Protein AF-A0A7C6AW63-F1 (afdb_monomer)

Secondary structure (DSSP, 8-state):
----GGG-----TTT-EEETTEEEEE--SPPSS-GGG--S---TT-EEEEE-HHHHHHHHHHHHHHT-TT--S-HHHHHHHHHHHHHHHHHHHTTSS-HHHHHHHHHHHHHHHHHHHHTSSS--HHHHS-HIIIIIIS-PPPTGGGSGGG-TTSSS--

Radius of gyration: 19.32 Å; Cα contacts (8 Å, |Δi|>4): 159; chains: 1; bounding box: 42×50×47 Å

pLDDT: mean 86.95, std 12.74, range [34.22, 98.38]

Sequence (158 aa):
MVLNEEKTRIVHVSHGFEFLGYKIKRGQRPLKLAGHKIKSNTRQGALYVYPRQKSIDHFKEQIRKRTRRKAPLTTKALIDEINPVIRGWGNYYKKSHVRRLFNQLDRWIVRRLWSHRHKRWRNCGWKRLPHSKVYGELGLVSLIHLIPSLNRRRLASI

Foldseek 3Di:
DDDDPVPDDDDDQQVWDDDPQKTKHFAQDDDPDDPVPDPDPDDHRDIAIDGDPVLVVVLVVLLCVLLPLPPPDDLLVSLVSSQVSLVVSLLVCLVGPCLVVLVVVQVVSQQSSQCNVVVHNDDPSCVVCNPCCVCPVSNRDRSNCSNPVSVPPPVVPD

Structure (mmCIF, N/CA/C/O backbone):
data_AF-A0A7C6AW63-F1
#
_entry.id   AF-A0A7C6AW63-F1
#
loop_
_atom_site.group_PDB
_atom_site.id
_atom_site.type_symbol
_atom_site.label_atom_id
_atom_site.label_alt_id
_atom_site.label_comp_id
_atom_site.label_asym_id
_atom_site.label_entity_id
_atom_site.label_seq_id
_atom_site.pdbx_PDB_ins_code
_atom_site.Cartn_x
_atom_site.Cartn_y
_atom_site.Cartn_z
_atom_site.occupancy
_atom_site.B_iso_or_equiv
_atom_site.auth_seq_id
_atom_site.auth_comp_id
_atom_site.auth_asym_id
_atom_site.auth_atom_id
_atom_site.pdbx_PDB_model_num
ATOM 1 N N . MET A 1 1 ? -20.099 -26.095 20.337 1.00 55.03 1 MET A N 1
ATOM 2 C CA . MET A 1 1 ? -19.053 -25.190 19.808 1.00 55.03 1 MET A CA 1
ATOM 3 C C . MET A 1 1 ? -18.565 -24.343 20.980 1.00 55.03 1 MET A C 1
ATOM 5 O O . MET A 1 1 ? -19.377 -23.617 21.532 1.00 55.03 1 MET A O 1
ATOM 9 N N . VAL A 1 2 ? -17.321 -24.522 21.440 1.00 80.06 2 VAL A N 1
ATOM 10 C CA . VAL A 1 2 ? -16.778 -23.835 22.634 1.00 80.06 2 VAL A CA 1
ATOM 11 C C . VAL A 1 2 ? -15.963 -22.618 22.196 1.00 80.06 2 VAL A C 1
ATOM 13 O O . VAL A 1 2 ? -15.249 -22.671 21.193 1.00 80.06 2 VAL A O 1
ATOM 16 N N . LEU A 1 3 ? -16.109 -21.509 22.915 1.00 76.38 3 LEU A N 1
ATOM 17 C CA . LEU A 1 3 ? -15.415 -20.258 22.637 1.00 76.38 3 LEU A CA 1
ATOM 18 C C . LEU A 1 3 ? -13.970 -20.332 23.153 1.00 76.38 3 LEU A C 1
ATOM 20 O O . LEU A 1 3 ? -13.726 -20.810 24.254 1.00 76.38 3 LEU A O 1
ATOM 24 N N . ASN A 1 4 ? -13.001 -19.863 22.367 1.00 83.44 4 ASN A N 1
ATOM 25 C CA . ASN A 1 4 ? -11.608 -19.813 22.810 1.00 83.44 4 ASN A CA 1
ATOM 26 C C . ASN A 1 4 ? -11.409 -18.593 23.728 1.00 83.44 4 ASN A C 1
ATOM 28 O O . ASN A 1 4 ? -11.505 -17.452 23.264 1.00 83.44 4 ASN A O 1
ATOM 32 N N . GLU A 1 5 ? -11.137 -18.838 25.008 1.00 80.88 5 GLU A N 1
ATOM 33 C CA . GLU A 1 5 ? -11.016 -17.799 26.039 1.00 80.88 5 GLU A CA 1
ATOM 34 C C . GLU A 1 5 ? -9.831 -16.855 25.792 1.00 80.88 5 GLU A C 1
ATOM 36 O O . GLU A 1 5 ? -9.966 -15.645 25.953 1.00 80.88 5 GLU A O 1
ATOM 41 N N . GLU A 1 6 ? -8.705 -17.354 25.273 1.00 76.38 6 GLU A N 1
ATOM 42 C CA . GLU A 1 6 ? -7.527 -16.521 24.980 1.00 76.38 6 GLU A CA 1
ATOM 43 C C . GLU A 1 6 ? -7.768 -15.510 23.846 1.00 76.38 6 GLU A C 1
ATOM 45 O O . GLU A 1 6 ? -7.167 -14.433 23.802 1.00 76.38 6 GLU A O 1
ATOM 50 N N . LYS A 1 7 ? -8.640 -15.852 22.891 1.00 71.38 7 LYS A N 1
ATOM 51 C CA . LYS A 1 7 ? -8.942 -15.018 21.715 1.00 71.38 7 LYS A CA 1
ATOM 52 C C . LYS A 1 7 ? -10.167 -14.130 21.908 1.00 71.38 7 LYS A C 1
ATOM 54 O O . LYS A 1 7 ? -10.412 -13.258 21.069 1.00 71.38 7 LYS A O 1
ATOM 59 N N . THR A 1 8 ? -10.917 -14.326 22.990 1.00 79.88 8 THR A N 1
ATOM 60 C CA . THR A 1 8 ? -12.178 -13.627 23.238 1.00 79.88 8 THR A CA 1
ATOM 61 C C . THR A 1 8 ? -11.991 -12.591 24.329 1.00 79.88 8 THR A C 1
ATOM 63 O O . THR A 1 8 ? -11.710 -12.908 25.476 1.00 79.88 8 THR A O 1
ATOM 66 N N . ARG A 1 9 ? -12.181 -11.317 23.981 1.00 81.38 9 ARG A N 1
ATOM 67 C CA . ARG A 1 9 ? -12.130 -10.225 24.953 1.00 81.38 9 ARG A CA 1
ATOM 68 C C . ARG A 1 9 ? -13.133 -9.141 24.603 1.00 81.38 9 ARG A C 1
ATOM 70 O O . ARG A 1 9 ? -13.162 -8.668 23.468 1.00 81.38 9 ARG A O 1
ATOM 77 N N . ILE A 1 10 ? -13.890 -8.693 25.601 1.00 82.06 10 ILE A N 1
ATOM 78 C CA . ILE A 1 10 ? -14.739 -7.505 25.498 1.00 82.06 10 ILE A CA 1
ATOM 79 C C . ILE A 1 10 ? -13.836 -6.277 25.656 1.00 82.06 10 ILE A C 1
ATOM 81 O O . ILE A 1 10 ? -13.145 -6.125 26.660 1.00 82.06 10 ILE A O 1
ATOM 85 N N . VAL A 1 11 ? -13.788 -5.414 24.638 1.00 81.38 11 VAL A N 1
ATOM 86 C CA . VAL A 1 11 ? -12.940 -4.213 24.633 1.00 81.38 11 VAL A CA 1
ATOM 87 C C . VAL A 1 11 ? -13.790 -3.000 24.301 1.00 81.38 11 VAL A C 1
ATOM 89 O O . VAL A 1 11 ? -14.493 -2.980 23.292 1.00 81.38 11 VAL A O 1
ATOM 92 N N . HIS A 1 12 ? -13.685 -1.951 25.114 1.00 78.12 12 HIS A N 1
ATOM 93 C CA 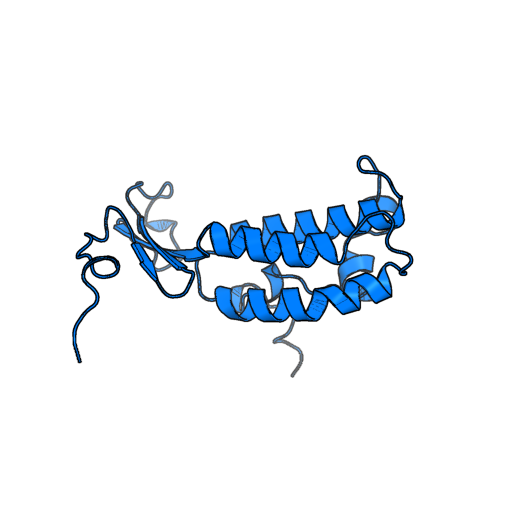. HIS A 1 12 ? -14.366 -0.699 24.820 1.00 78.12 12 HIS A CA 1
ATOM 94 C C . HIS A 1 12 ? -13.726 0.009 23.611 1.00 78.12 12 HIS A C 1
ATOM 96 O O . HIS A 1 12 ? -12.502 0.117 23.480 1.00 78.12 12 HIS A O 1
ATOM 102 N N . VAL A 1 13 ? -14.560 0.545 22.716 1.00 78.19 13 VAL A N 1
ATOM 103 C CA . VAL A 1 13 ? -14.133 1.114 21.423 1.00 78.19 13 VAL A CA 1
ATOM 104 C C . VAL A 1 13 ? -13.217 2.345 21.544 1.00 78.19 13 VAL A C 1
ATOM 106 O O . VAL A 1 13 ? -12.549 2.730 20.577 1.00 78.19 13 VAL A O 1
ATOM 109 N N . SER A 1 14 ? -13.149 2.964 22.730 1.00 74.75 14 SER A N 1
ATOM 110 C CA . SER A 1 14 ? -12.196 4.042 23.034 1.00 74.75 14 SER A CA 1
ATOM 111 C C . SER A 1 14 ? -10.742 3.566 22.985 1.00 74.75 14 SER A C 1
ATOM 113 O O . SER A 1 14 ? -9.905 4.281 22.436 1.00 74.75 14 SER A O 1
ATOM 115 N N . HIS A 1 15 ? -10.456 2.366 23.501 1.00 76.25 15 HIS A N 1
ATOM 116 C CA . HIS A 1 15 ? -9.126 1.749 23.470 1.00 76.25 15 HIS A CA 1
ATOM 117 C C . HIS A 1 15 ? -8.797 1.216 22.069 1.00 76.25 15 HIS A C 1
ATOM 119 O O . HIS A 1 15 ? -7.641 1.209 21.639 1.00 76.25 15 HIS A O 1
ATOM 125 N N . GLY A 1 16 ? -9.847 0.857 21.327 1.00 81.81 16 GLY A N 1
ATOM 126 C CA . GLY A 1 16 ? -9.772 0.299 19.990 1.00 81.81 16 GLY A CA 1
ATOM 127 C C . GLY A 1 16 ? -9.417 -1.185 19.994 1.00 81.81 16 GLY A C 1
ATOM 128 O O . GLY A 1 16 ? -8.814 -1.706 20.928 1.00 81.81 16 GLY A O 1
ATOM 129 N N . PHE A 1 17 ? -9.799 -1.877 18.929 1.00 87.06 17 PHE A N 1
ATOM 130 C CA . PHE A 1 17 ? -9.574 -3.312 18.773 1.00 87.06 17 PHE A CA 1
ATOM 131 C C . PHE A 1 17 ? -9.199 -3.649 17.331 1.00 87.06 17 PHE A C 1
ATOM 133 O O . PHE A 1 17 ? -9.355 -2.828 16.419 1.00 87.06 17 PHE A O 1
ATOM 140 N N . GLU A 1 18 ? -8.656 -4.848 17.129 1.00 89.50 18 GLU A N 1
ATOM 141 C CA . GLU A 1 18 ? -8.295 -5.347 15.805 1.00 89.50 18 GLU A CA 1
ATOM 142 C C . GLU A 1 18 ? -9.279 -6.421 15.343 1.00 89.50 18 GLU A C 1
ATOM 144 O O . GLU A 1 18 ? -9.611 -7.327 16.099 1.00 89.50 18 GLU A O 1
ATOM 149 N N . PHE A 1 19 ? -9.729 -6.333 14.093 1.00 87.06 19 PHE A N 1
ATOM 150 C CA . PHE A 1 19 ? -10.659 -7.291 13.499 1.00 87.06 19 PHE A CA 1
ATOM 151 C C . PHE A 1 19 ? -10.421 -7.391 11.992 1.00 87.06 19 PHE A C 1
ATOM 153 O O . PHE A 1 19 ? -10.279 -6.367 11.330 1.00 87.06 19 PHE A O 1
ATOM 160 N N . LEU A 1 20 ? -10.321 -8.612 11.451 1.00 86.38 20 LEU A N 1
ATOM 161 C CA . LEU A 1 20 ? -10.093 -8.885 10.019 1.00 86.38 20 LEU A CA 1
ATOM 162 C C . LEU A 1 20 ? -8.971 -8.037 9.383 1.00 86.38 20 LEU A C 1
ATOM 164 O O . LEU A 1 20 ? -9.085 -7.520 8.279 1.00 86.38 20 LEU A O 1
ATOM 168 N N . GLY A 1 21 ? -7.863 -7.832 10.100 1.00 86.38 21 GLY A N 1
ATOM 169 C CA . GLY A 1 21 ? -6.743 -7.037 9.586 1.00 86.38 21 GLY A CA 1
ATOM 170 C C . GLY A 1 21 ? -6.958 -5.519 9.615 1.00 86.38 21 GLY A C 1
ATOM 171 O O . GLY A 1 21 ? -6.110 -4.783 9.102 1.00 86.38 21 GLY A O 1
ATOM 172 N N . TYR A 1 22 ? -8.035 -5.049 10.236 1.00 90.94 22 TYR A N 1
ATOM 173 C CA . TYR A 1 22 ? -8.285 -3.653 10.562 1.00 90.94 22 TYR A CA 1
ATOM 174 C C . TYR A 1 22 ? -7.992 -3.375 12.033 1.00 90.94 22 TYR A C 1
ATOM 176 O O . TYR A 1 22 ? -8.089 -4.259 12.874 1.00 90.94 22 TYR A O 1
ATOM 184 N N . LYS A 1 23 ? -7.669 -2.122 12.332 1.00 90.06 23 LYS A N 1
ATOM 185 C CA . LYS A 1 23 ? -7.648 -1.519 13.657 1.00 90.06 23 LYS A CA 1
ATOM 186 C C . LYS A 1 23 ? -8.742 -0.460 13.698 1.00 90.06 23 LYS A C 1
ATOM 188 O O . LYS A 1 23 ? -8.704 0.504 12.926 1.00 90.06 23 LYS A O 1
ATOM 193 N N . ILE A 1 24 ? -9.708 -0.658 14.584 1.00 88.81 24 ILE A N 1
ATOM 194 C CA . ILE A 1 24 ? -10.884 0.193 14.761 1.00 88.81 24 ILE A CA 1
ATOM 195 C C . ILE A 1 24 ? -10.704 0.956 16.068 1.00 88.81 24 ILE A C 1
ATOM 197 O O . ILE A 1 24 ? -10.397 0.354 17.092 1.00 88.81 24 ILE A O 1
ATOM 201 N N . LYS A 1 25 ? -10.853 2.282 16.044 1.00 85.88 25 LYS A N 1
ATOM 202 C CA . LYS A 1 25 ? -10.743 3.122 17.245 1.00 85.88 25 LYS A CA 1
ATOM 203 C C . LYS A 1 25 ? -11.663 4.330 17.183 1.00 85.88 25 LYS A C 1
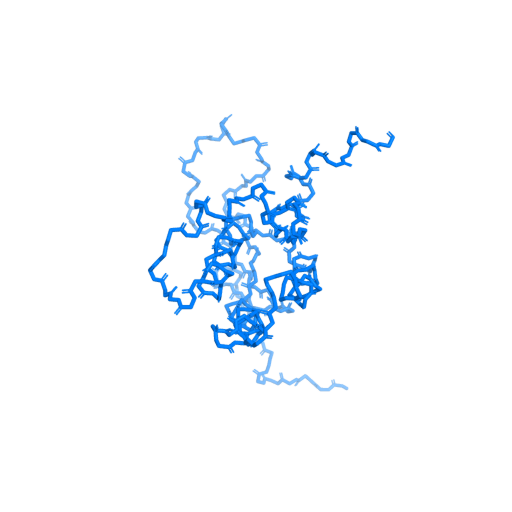ATOM 205 O O . LYS A 1 25 ? -11.869 4.900 16.111 1.00 85.88 25 LYS A O 1
ATOM 210 N N . ARG A 1 26 ? -12.147 4.783 18.338 1.00 83.81 26 ARG A N 1
ATOM 211 C CA . ARG A 1 26 ? -12.872 6.053 18.444 1.00 83.81 26 ARG A CA 1
ATOM 212 C C . ARG A 1 26 ? -11.907 7.239 18.372 1.00 83.81 26 ARG A C 1
ATOM 214 O O . ARG A 1 26 ? -10.853 7.241 19.009 1.00 83.81 26 ARG A O 1
ATOM 221 N N . GLY A 1 27 ? -12.246 8.253 17.581 1.00 77.62 27 GLY A N 1
ATOM 222 C CA . GLY A 1 27 ? -11.467 9.484 17.498 1.00 77.62 27 GLY A CA 1
ATOM 223 C C . GLY A 1 27 ? -11.570 10.301 18.781 1.00 77.62 27 GLY A C 1
ATOM 224 O O . GLY A 1 27 ? -12.582 10.949 19.000 1.00 77.62 27 GLY A O 1
ATOM 225 N N . GLN A 1 28 ? -10.518 10.286 19.598 1.00 69.69 28 GLN A N 1
ATOM 226 C CA . GLN A 1 28 ? -10.458 11.036 20.862 1.00 69.69 28 GLN A CA 1
ATOM 227 C C . GLN A 1 28 ? -10.092 12.516 20.669 1.00 69.69 28 GLN A C 1
ATOM 229 O O . GLN A 1 28 ? -10.392 13.353 21.509 1.00 69.69 28 GLN A O 1
ATOM 234 N N . ARG A 1 29 ? -9.415 12.856 19.563 1.00 70.00 29 ARG A N 1
ATOM 235 C CA . ARG A 1 29 ? -8.938 14.224 19.330 1.00 70.00 29 ARG A CA 1
ATOM 236 C C . ARG A 1 29 ? -10.066 15.118 18.810 1.00 70.00 29 ARG A C 1
ATOM 238 O O . ARG A 1 29 ? -10.776 14.683 17.897 1.00 70.00 29 ARG A O 1
ATOM 245 N N . PRO A 1 30 ? -10.181 16.361 19.314 1.00 71.19 30 PRO A N 1
ATOM 246 C CA . PRO A 1 30 ? -11.101 17.334 18.749 1.00 71.19 30 PRO A CA 1
ATOM 247 C C . PRO A 1 30 ? -10.753 17.590 17.280 1.00 71.19 30 PRO A C 1
ATOM 249 O O . PRO A 1 30 ? -9.587 17.531 16.862 1.00 71.19 30 PRO A O 1
ATOM 252 N N . LEU A 1 31 ? -11.787 17.830 16.478 1.00 73.62 31 LEU A N 1
ATOM 253 C CA . LEU A 1 31 ? -11.612 18.187 15.077 1.00 73.62 31 LEU A CA 1
ATOM 254 C C . LEU A 1 31 ? -10.919 19.551 15.023 1.00 73.62 31 LEU A C 1
ATOM 256 O O . LEU A 1 31 ? -11.341 20.497 15.673 1.00 73.62 31 LEU A O 1
ATOM 260 N N . LYS A 1 32 ? -9.833 19.650 14.249 1.00 75.88 32 LYS A N 1
ATOM 261 C CA . LYS A 1 32 ? -9.044 20.890 14.133 1.00 75.88 32 LYS A CA 1
ATOM 262 C C . LYS A 1 32 ? -9.755 22.001 13.358 1.00 75.88 32 LYS A C 1
ATOM 264 O O . LYS A 1 32 ? -9.268 23.122 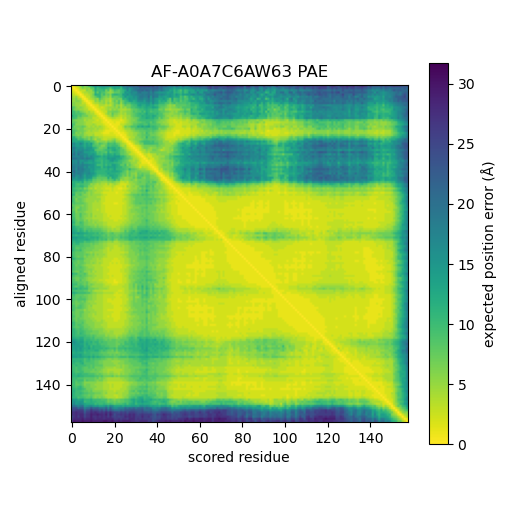13.315 1.00 75.88 32 LYS A O 1
ATOM 269 N N . LEU A 1 33 ? -10.833 21.660 12.663 1.00 78.06 33 LEU A N 1
ATOM 270 C CA . LEU A 1 33 ? -11.526 22.547 11.748 1.00 78.06 33 LEU A CA 1
ATOM 271 C C . LEU A 1 33 ? -12.891 22.900 12.342 1.00 78.06 33 LEU A C 1
ATOM 273 O O . LEU A 1 33 ? -13.577 22.013 12.844 1.00 78.06 33 LEU A O 1
ATOM 277 N N . ALA A 1 34 ? -13.278 24.175 12.270 1.00 77.56 34 ALA A N 1
ATOM 278 C CA . ALA A 1 34 ? -14.597 24.622 12.711 1.00 77.56 34 ALA A CA 1
ATOM 279 C C . ALA A 1 34 ? -15.707 23.891 11.934 1.00 77.56 34 ALA A C 1
ATOM 281 O O . ALA A 1 34 ? -15.566 23.674 10.729 1.00 77.56 34 ALA A O 1
ATOM 282 N N . GLY A 1 35 ? -16.806 23.539 12.611 1.00 74.56 35 GLY A N 1
ATOM 283 C CA . GLY A 1 35 ? -17.864 22.671 12.071 1.00 74.56 35 GLY A CA 1
ATOM 284 C C . GLY A 1 35 ? -18.407 23.107 10.705 1.00 74.56 35 GLY A C 1
ATOM 285 O O . GLY A 1 35 ? -18.521 22.279 9.808 1.00 74.56 35 GLY A O 1
ATOM 286 N N . HIS A 1 36 ? -18.608 24.412 10.494 1.00 79.75 36 HIS A N 1
ATOM 287 C CA . HIS A 1 36 ? -19.091 24.974 9.222 1.00 79.75 36 HIS A CA 1
ATOM 288 C C . HIS A 1 36 ? -18.135 24.760 8.030 1.00 79.75 36 HIS A C 1
ATOM 290 O O . HIS A 1 36 ? -18.547 24.841 6.877 1.00 79.75 36 HIS A O 1
ATOM 296 N N . LYS A 1 37 ? -16.848 24.483 8.280 1.00 80.69 37 LYS A N 1
ATOM 297 C CA . LYS A 1 37 ? -15.854 24.189 7.233 1.00 80.69 37 LYS A CA 1
ATOM 298 C C . LYS A 1 37 ? -15.740 22.689 6.937 1.00 80.69 37 LYS A C 1
ATOM 300 O O . LYS A 1 37 ? -15.060 22.305 5.982 1.00 80.69 37 LYS A O 1
ATOM 305 N N . ILE A 1 38 ? -16.360 21.826 7.746 1.00 76.19 38 ILE A N 1
ATOM 306 C CA . ILE A 1 38 ? -16.314 20.373 7.570 1.00 76.19 38 ILE A CA 1
ATOM 307 C C . ILE A 1 38 ? -17.401 19.969 6.574 1.00 76.19 38 ILE A C 1
ATOM 309 O O . ILE A 1 38 ? -18.568 19.841 6.911 1.00 76.19 38 ILE A O 1
ATOM 313 N N . LYS A 1 39 ? -16.995 19.735 5.325 1.00 73.62 39 LYS A N 1
ATOM 314 C CA . LYS A 1 39 ? -17.899 19.295 4.246 1.00 73.62 39 LYS A CA 1
ATOM 315 C C . LYS A 1 39 ? -18.201 17.789 4.262 1.00 73.62 39 LYS A C 1
ATOM 317 O O . LYS A 1 39 ? -18.973 17.308 3.442 1.00 73.62 39 LYS A O 1
ATOM 322 N N . SER A 1 40 ? -17.535 17.024 5.125 1.00 71.44 40 SER A N 1
ATOM 323 C CA . SER A 1 40 ? -17.773 15.589 5.302 1.00 71.44 40 SER A CA 1
ATOM 324 C C . SER A 1 40 ? -18.692 15.334 6.495 1.00 71.44 40 SER A C 1
ATOM 326 O O . SER A 1 40 ? -18.679 16.091 7.457 1.00 71.44 40 SER A O 1
ATOM 328 N N . ASN A 1 41 ? -19.392 14.196 6.518 1.00 69.19 41 ASN A N 1
ATOM 329 C CA . ASN A 1 41 ? -20.167 13.732 7.684 1.00 69.19 41 ASN A CA 1
ATOM 330 C C . ASN A 1 41 ? -19.284 13.311 8.886 1.00 69.19 41 ASN A C 1
ATOM 332 O O . ASN A 1 41 ? -19.656 12.459 9.691 1.00 69.19 41 ASN A O 1
ATOM 336 N N . THR A 1 42 ? -18.072 13.858 9.002 1.00 68.38 42 THR A N 1
ATOM 337 C CA . THR A 1 42 ? -17.123 13.541 10.066 1.00 68.38 42 THR A CA 1
ATOM 338 C C . THR A 1 42 ? -17.553 14.227 11.355 1.00 68.38 42 THR A C 1
ATOM 340 O O . THR A 1 42 ? -17.541 15.450 11.446 1.00 68.38 42 THR A O 1
ATOM 343 N N . ARG A 1 43 ? -17.884 13.427 12.369 1.00 71.44 43 ARG A N 1
ATOM 344 C CA . ARG A 1 43 ? -18.292 13.904 13.696 1.00 71.44 43 ARG A CA 1
ATOM 345 C C . ARG A 1 43 ? -17.179 13.707 14.722 1.00 71.44 43 ARG A C 1
ATOM 347 O O . ARG A 1 43 ? -16.325 12.825 14.578 1.00 71.44 43 ARG A O 1
ATOM 354 N N . GLN A 1 44 ? -17.186 14.523 15.772 1.00 68.88 44 GLN A N 1
ATOM 355 C CA . GLN A 1 44 ? -16.311 14.306 16.921 1.00 68.88 44 GLN A CA 1
ATOM 356 C C . GLN A 1 44 ? -16.652 12.957 17.566 1.00 68.88 44 GLN A C 1
ATOM 358 O O . GLN A 1 44 ? -17.818 12.581 17.664 1.00 68.88 44 GLN A O 1
ATOM 363 N N . GLY A 1 45 ? -15.636 12.175 17.930 1.00 73.12 45 GLY A N 1
ATOM 364 C CA . GLY A 1 45 ? -15.861 10.821 18.432 1.00 73.12 45 GLY A CA 1
ATOM 365 C C . GLY A 1 45 ? -16.281 9.798 17.370 1.00 73.12 45 GLY A C 1
ATOM 366 O O . GLY A 1 45 ? -16.714 8.715 17.758 1.00 73.12 45 GLY A O 1
ATOM 367 N N . ALA A 1 46 ? -16.154 10.091 16.068 1.00 79.12 46 ALA A N 1
ATOM 368 C CA . ALA A 1 46 ? -16.397 9.112 15.007 1.00 79.12 46 ALA A CA 1
ATOM 369 C C . ALA A 1 46 ? -15.421 7.923 15.069 1.00 79.12 46 ALA A C 1
ATOM 371 O O . ALA A 1 46 ? -14.296 8.032 15.576 1.00 79.12 46 ALA A O 1
ATOM 372 N N . LEU A 1 47 ? -15.852 6.782 14.526 1.00 83.06 47 LEU A N 1
ATOM 373 C CA . LEU A 1 47 ? -15.020 5.590 14.400 1.00 83.06 47 LEU A CA 1
ATOM 374 C C . LEU A 1 47 ? -14.050 5.730 13.233 1.00 83.06 47 LEU A C 1
ATOM 376 O O . LEU A 1 47 ? -14.432 5.991 12.094 1.00 83.06 47 LEU A O 1
ATOM 380 N N . TYR A 1 48 ? -12.780 5.492 13.527 1.00 83.81 48 TYR A N 1
ATOM 381 C CA . TYR A 1 48 ? -11.732 5.417 12.535 1.00 83.81 48 TYR A CA 1
ATOM 382 C C . TYR A 1 48 ? -11.301 3.974 12.345 1.00 83.81 48 TYR A C 1
ATOM 384 O O . TYR A 1 48 ? -10.942 3.277 13.294 1.00 83.81 48 TYR A O 1
ATOM 392 N N . VAL A 1 49 ? -11.290 3.569 11.084 1.00 88.44 49 VAL A N 1
ATOM 393 C CA . VAL A 1 49 ? -10.888 2.237 10.644 1.00 88.44 49 VAL A CA 1
ATOM 394 C C . VAL A 1 49 ? -9.623 2.378 9.812 1.00 88.44 49 VAL A C 1
ATOM 396 O O . VAL A 1 49 ? -9.620 3.107 8.817 1.00 88.44 49 VAL A O 1
ATOM 399 N N . TYR A 1 50 ? -8.563 1.684 10.210 1.00 89.75 50 TYR A N 1
ATOM 400 C CA . TYR A 1 50 ? -7.277 1.649 9.512 1.00 89.75 50 TYR A CA 1
ATOM 401 C C . TYR A 1 50 ? -6.819 0.203 9.314 1.00 89.75 50 TYR A C 1
ATOM 403 O O . TYR A 1 50 ? -7.216 -0.655 10.093 1.00 89.75 50 TYR A O 1
ATOM 411 N N . PRO A 1 51 ? -5.946 -0.099 8.344 1.00 93.44 51 PRO A N 1
ATOM 412 C CA . PRO A 1 51 ? -5.240 -1.373 8.316 1.00 93.44 51 PRO A CA 1
ATOM 413 C C . PRO A 1 51 ? -4.399 -1.530 9.587 1.00 93.44 51 PRO A C 1
ATOM 415 O O . PRO A 1 51 ? -3.764 -0.570 10.036 1.00 93.44 51 PRO A O 1
ATOM 418 N N . ARG A 1 52 ? -4.364 -2.733 10.168 1.00 93.75 52 ARG A N 1
ATOM 419 C CA . ARG A 1 52 ? -3.471 -3.015 11.302 1.00 93.75 52 ARG A CA 1
ATOM 420 C C . ARG A 1 52 ? -2.009 -2.886 10.874 1.00 93.75 52 ARG A C 1
ATOM 422 O O . ARG A 1 52 ? -1.667 -3.202 9.731 1.00 93.75 52 ARG A O 1
ATOM 429 N N . GLN A 1 53 ? -1.134 -2.523 11.809 1.00 92.50 53 GLN A N 1
ATOM 430 C CA . GLN A 1 53 ? 0.289 -2.314 11.522 1.00 92.50 53 GLN A CA 1
ATOM 431 C C . GLN A 1 53 ? 0.934 -3.560 10.889 1.00 92.50 53 GLN A C 1
ATOM 433 O O . GLN A 1 53 ? 1.533 -3.464 9.822 1.00 92.50 53 GLN A O 1
ATOM 438 N N . LYS A 1 54 ? 0.645 -4.751 11.435 1.00 94.06 54 LYS A N 1
ATOM 439 C CA . LYS A 1 54 ? 1.094 -6.041 10.877 1.00 94.06 54 LYS A CA 1
ATOM 440 C C . LYS A 1 54 ? 0.707 -6.246 9.402 1.00 94.06 54 LYS A C 1
ATOM 442 O O . LYS A 1 54 ? 1.468 -6.843 8.650 1.00 94.06 54 LYS A O 1
ATOM 447 N N . SER A 1 55 ? -0.462 -5.761 8.968 1.00 95.62 55 SER A N 1
ATOM 448 C CA . SER A 1 55 ? -0.905 -5.875 7.567 1.00 95.62 55 SER A CA 1
ATOM 449 C C . SER A 1 55 ? -0.126 -4.933 6.649 1.00 95.62 55 SER A C 1
ATOM 451 O O . SER A 1 55 ? 0.274 -5.319 5.551 1.00 95.62 55 SER A O 1
ATOM 453 N N . ILE A 1 56 ? 0.143 -3.711 7.119 1.00 96.88 56 ILE A N 1
ATOM 454 C CA . ILE A 1 56 ? 0.964 -2.731 6.399 1.00 96.88 56 ILE A CA 1
ATOM 455 C C . ILE A 1 56 ? 2.389 -3.265 6.232 1.00 96.88 56 ILE A C 1
ATOM 457 O O . ILE A 1 56 ? 2.959 -3.167 5.145 1.00 96.88 56 ILE A O 1
ATOM 461 N N . ASP A 1 57 ? 2.956 -3.844 7.287 1.00 97.56 57 ASP A N 1
ATOM 462 C CA . ASP A 1 57 ? 4.316 -4.379 7.263 1.00 97.56 57 ASP A CA 1
ATOM 463 C C . ASP A 1 57 ? 4.416 -5.613 6.369 1.00 97.56 57 ASP A C 1
ATOM 465 O O . ASP A 1 57 ? 5.328 -5.692 5.548 1.00 97.56 57 ASP A O 1
ATOM 469 N N . HIS A 1 58 ? 3.429 -6.512 6.422 1.00 97.56 58 HIS A N 1
ATOM 470 C CA . HIS A 1 58 ? 3.351 -7.634 5.490 1.00 97.56 58 HIS A CA 1
ATOM 471 C C . HIS A 1 58 ? 3.268 -7.159 4.029 1.00 97.56 58 HIS A C 1
ATOM 473 O O . HIS A 1 58 ? 4.010 -7.648 3.178 1.00 97.56 58 HIS A O 1
ATOM 479 N N . PHE A 1 59 ? 2.430 -6.161 3.728 1.00 98.06 59 PHE A N 1
ATOM 480 C CA . PHE A 1 59 ? 2.359 -5.567 2.390 1.00 98.06 59 PHE A CA 1
ATOM 481 C C . PHE A 1 59 ? 3.707 -4.986 1.946 1.00 98.06 59 PHE A C 1
ATOM 483 O O . PHE A 1 59 ? 4.203 -5.308 0.863 1.00 98.06 59 PHE A O 1
ATOM 490 N N . LYS A 1 60 ? 4.344 -4.173 2.797 1.00 98.38 60 LYS A N 1
ATOM 491 C CA . LYS A 1 60 ? 5.680 -3.627 2.523 1.00 98.38 60 LYS A CA 1
ATOM 492 C C . LYS A 1 60 ? 6.701 -4.735 2.296 1.00 98.38 60 LYS A C 1
ATOM 494 O O . LYS A 1 60 ? 7.546 -4.597 1.417 1.00 98.38 60 LYS A O 1
ATOM 499 N N . GLU A 1 61 ? 6.625 -5.830 3.038 1.00 98.19 61 GLU A N 1
ATOM 500 C CA . GLU A 1 61 ? 7.537 -6.956 2.879 1.00 98.19 61 GLU A CA 1
ATOM 501 C C . GLU A 1 61 ? 7.372 -7.638 1.518 1.00 98.19 61 GLU A C 1
ATOM 503 O O . GLU A 1 61 ? 8.360 -7.866 0.818 1.00 98.19 61 GLU A O 1
ATOM 508 N N . GLN A 1 62 ? 6.133 -7.880 1.086 1.00 97.94 62 GLN A N 1
ATOM 509 C CA . GLN A 1 62 ? 5.840 -8.463 -0.228 1.00 97.94 62 GLN A CA 1
ATOM 510 C C . GLN A 1 62 ? 6.384 -7.604 -1.376 1.00 97.94 62 GLN A C 1
ATOM 512 O O . GLN A 1 62 ? 7.006 -8.128 -2.307 1.00 97.94 62 GLN A O 1
ATOM 517 N N . ILE A 1 63 ? 6.210 -6.283 -1.289 1.00 98.00 63 ILE A N 1
ATOM 518 C CA . ILE A 1 63 ? 6.781 -5.340 -2.256 1.00 98.00 63 ILE A CA 1
ATOM 519 C C . ILE A 1 63 ? 8.308 -5.335 -2.160 1.00 98.00 63 ILE A C 1
ATOM 521 O O . ILE A 1 63 ? 9.003 -5.353 -3.177 1.00 98.00 63 ILE A O 1
ATOM 525 N N . ARG A 1 64 ? 8.868 -5.330 -0.946 1.00 96.94 64 ARG A N 1
ATOM 526 C CA . ARG A 1 64 ? 10.316 -5.286 -0.714 1.00 96.94 64 ARG A CA 1
ATOM 527 C C . ARG A 1 64 ? 11.036 -6.488 -1.307 1.00 96.94 64 ARG A C 1
ATOM 529 O O . ARG A 1 64 ? 12.111 -6.301 -1.879 1.00 96.94 64 ARG A O 1
ATOM 536 N N . LYS A 1 65 ? 10.449 -7.680 -1.185 1.00 96.19 65 LYS A N 1
ATOM 537 C CA . LYS A 1 65 ? 10.991 -8.929 -1.732 1.00 96.19 65 LYS A CA 1
ATOM 538 C C . LYS A 1 65 ? 11.086 -8.903 -3.262 1.00 96.19 65 LYS A C 1
ATOM 540 O O . LYS A 1 65 ? 12.123 -9.294 -3.782 1.00 96.19 65 LYS A O 1
ATOM 545 N N . ARG A 1 66 ? 10.073 -8.370 -3.951 1.00 95.56 66 ARG A N 1
ATOM 546 C CA . ARG A 1 66 ? 10.036 -8.243 -5.426 1.00 95.56 66 ARG A CA 1
ATOM 547 C C . ARG A 1 66 ? 10.915 -7.106 -5.944 1.00 95.56 66 ARG A C 1
ATOM 549 O O . ARG A 1 66 ? 11.595 -7.209 -6.951 1.00 95.56 66 ARG A O 1
ATOM 556 N N . THR A 1 67 ? 11.001 -6.020 -5.181 1.00 95.62 67 THR A N 1
ATOM 557 C CA . THR A 1 67 ? 11.758 -4.816 -5.560 1.00 95.62 67 THR A CA 1
ATOM 558 C C . THR A 1 67 ? 13.177 -4.789 -4.976 1.00 95.62 67 THR A C 1
ATOM 560 O O . THR A 1 67 ? 13.662 -3.750 -4.503 1.00 95.62 67 THR A O 1
ATOM 563 N N . ARG A 1 68 ? 13.854 -5.943 -4.928 1.00 93.94 68 ARG A N 1
ATOM 564 C CA . ARG A 1 68 ? 15.251 -6.030 -4.471 1.00 93.94 68 ARG A CA 1
ATOM 565 C C . ARG A 1 68 ? 16.152 -5.260 -5.432 1.00 93.94 68 ARG A C 1
ATOM 567 O O . ARG A 1 68 ? 16.057 -5.403 -6.641 1.00 93.94 68 ARG A O 1
ATOM 574 N N . ARG A 1 69 ? 17.090 -4.472 -4.899 1.00 90.50 69 ARG A N 1
ATOM 575 C CA . ARG A 1 69 ? 17.975 -3.614 -5.709 1.00 90.50 69 ARG A CA 1
ATOM 576 C C . ARG A 1 69 ? 18.771 -4.394 -6.764 1.00 90.50 69 ARG A C 1
ATOM 578 O O . ARG A 1 69 ? 18.902 -3.927 -7.891 1.00 90.50 69 ARG A O 1
ATOM 585 N N . LYS A 1 70 ? 19.277 -5.573 -6.397 1.00 89.44 70 LYS A N 1
ATOM 586 C CA . LYS A 1 70 ? 20.062 -6.459 -7.270 1.00 89.44 70 LYS A CA 1
ATOM 587 C C . LYS A 1 70 ? 19.203 -7.410 -8.122 1.00 89.44 70 LYS A C 1
ATOM 589 O O . LYS A 1 70 ? 19.770 -8.243 -8.806 1.00 89.44 70 LYS A O 1
ATOM 594 N N . ALA A 1 71 ? 17.870 -7.301 -8.096 1.00 90.81 71 ALA A N 1
ATOM 595 C CA . ALA A 1 71 ? 17.022 -8.150 -8.933 1.00 90.81 71 ALA A CA 1
ATOM 596 C C . ALA A 1 71 ? 17.365 -7.940 -10.426 1.00 90.81 71 ALA A C 1
ATOM 598 O O . ALA A 1 71 ? 17.390 -6.774 -10.859 1.00 90.81 71 ALA A O 1
ATOM 599 N N . PRO A 1 72 ? 17.608 -9.017 -11.200 1.00 91.50 72 PRO A N 1
ATOM 600 C CA . PRO A 1 72 ? 18.010 -8.961 -12.609 1.00 91.50 72 PRO A CA 1
ATOM 601 C C . PRO A 1 72 ? 16.812 -8.734 -13.551 1.00 91.50 72 PRO A C 1
ATOM 603 O O . PRO A 1 72 ? 16.758 -9.261 -14.651 1.00 91.50 72 PRO A O 1
ATOM 606 N N . LEU A 1 73 ? 15.826 -7.953 -13.110 1.00 92.69 73 LEU A N 1
ATOM 607 C CA . LEU A 1 73 ? 14.622 -7.639 -13.876 1.00 92.69 73 LEU A CA 1
ATOM 608 C C . LEU A 1 73 ? 14.681 -6.213 -14.411 1.00 92.69 73 LEU A C 1
ATOM 610 O O . LEU A 1 73 ? 15.288 -5.326 -13.799 1.00 92.69 73 LEU A O 1
ATOM 614 N N . THR A 1 74 ? 13.991 -5.970 -15.523 1.00 94.06 74 THR A N 1
ATOM 615 C CA . THR A 1 74 ? 13.723 -4.609 -15.992 1.00 94.06 74 THR A CA 1
ATOM 616 C C . THR A 1 74 ? 12.752 -3.905 -15.039 1.00 94.06 74 THR A C 1
ATOM 618 O O . THR A 1 74 ? 12.007 -4.534 -14.286 1.00 94.06 74 THR A O 1
ATOM 621 N N . THR A 1 75 ? 12.733 -2.568 -15.053 1.00 93.12 75 THR A N 1
ATOM 622 C CA . THR A 1 75 ? 11.782 -1.802 -14.225 1.00 93.12 75 THR A CA 1
ATOM 623 C C . THR A 1 75 ? 10.327 -2.125 -14.580 1.00 93.12 75 THR A C 1
ATOM 625 O O . THR A 1 75 ? 9.492 -2.137 -13.685 1.00 93.12 75 THR A O 1
ATOM 628 N N . LYS A 1 76 ? 10.035 -2.405 -15.859 1.00 95.56 76 LYS A N 1
ATOM 629 C CA . LYS A 1 76 ? 8.696 -2.774 -16.335 1.00 95.56 76 LYS A CA 1
ATOM 630 C C . LYS A 1 76 ? 8.263 -4.129 -15.770 1.00 95.56 76 LYS A C 1
ATOM 632 O O . LYS A 1 76 ? 7.261 -4.174 -15.072 1.00 95.56 76 LYS A O 1
ATOM 637 N N . ALA A 1 77 ? 9.084 -5.169 -15.935 1.00 96.38 77 ALA A N 1
ATOM 638 C CA . ALA A 1 77 ? 8.790 -6.502 -15.402 1.00 96.38 77 ALA A CA 1
ATOM 639 C C . ALA A 1 77 ? 8.561 -6.482 -13.880 1.00 96.38 77 ALA A C 1
ATOM 641 O O . ALA A 1 77 ? 7.618 -7.073 -13.366 1.00 96.38 77 ALA A O 1
ATOM 642 N N . LEU A 1 78 ? 9.373 -5.715 -13.150 1.00 96.00 78 LEU A N 1
ATOM 643 C CA . LEU A 1 78 ? 9.211 -5.547 -11.708 1.00 96.00 78 LEU A CA 1
ATOM 644 C C . LEU A 1 78 ? 7.889 -4.838 -11.352 1.00 96.00 78 LEU A C 1
ATOM 646 O O . LEU A 1 78 ? 7.248 -5.202 -10.367 1.00 96.00 78 LEU A O 1
ATOM 650 N N . ILE A 1 79 ? 7.468 -3.837 -12.137 1.00 97.38 79 ILE A N 1
ATOM 651 C CA . ILE A 1 79 ? 6.156 -3.189 -11.982 1.00 97.38 79 ILE A CA 1
ATOM 652 C C . ILE A 1 79 ? 5.029 -4.203 -12.205 1.00 97.38 79 ILE A C 1
ATOM 654 O O . ILE A 1 79 ? 4.092 -4.251 -11.404 1.00 97.38 79 ILE A O 1
ATOM 658 N N . ASP A 1 80 ? 5.143 -5.036 -13.235 1.00 97.38 80 ASP A N 1
ATOM 659 C CA . ASP A 1 80 ? 4.149 -6.060 -13.551 1.00 97.38 80 ASP A CA 1
ATOM 660 C C . ASP A 1 80 ? 4.024 -7.096 -12.419 1.00 97.38 80 ASP A C 1
ATOM 662 O O . ASP A 1 80 ? 2.907 -7.458 -12.051 1.00 97.38 80 ASP A O 1
ATOM 666 N N . GLU A 1 81 ? 5.126 -7.466 -11.755 1.00 96.88 81 GLU A N 1
ATOM 667 C CA . GLU A 1 81 ? 5.100 -8.352 -10.580 1.00 96.88 81 GLU A CA 1
ATOM 668 C C . GLU A 1 81 ? 4.423 -7.740 -9.343 1.00 96.88 81 GLU A C 1
ATOM 670 O O . GLU A 1 81 ? 3.760 -8.442 -8.571 1.00 96.88 81 GLU A O 1
ATOM 675 N N . ILE A 1 82 ? 4.620 -6.441 -9.083 1.00 97.81 82 ILE A N 1
ATOM 676 C CA . ILE A 1 82 ? 4.071 -5.797 -7.877 1.00 97.81 82 ILE A CA 1
ATOM 677 C C . ILE A 1 82 ? 2.638 -5.300 -8.071 1.00 97.81 82 ILE A C 1
ATOM 679 O O . ILE A 1 82 ? 1.903 -5.172 -7.090 1.00 97.81 82 ILE A O 1
ATOM 683 N N . ASN A 1 83 ? 2.218 -5.039 -9.309 1.00 98.38 83 ASN A N 1
ATOM 684 C CA . ASN A 1 83 ? 0.898 -4.506 -9.630 1.00 98.38 83 ASN A CA 1
ATOM 685 C C . ASN A 1 83 ? -0.263 -5.352 -9.066 1.00 98.38 83 ASN A C 1
ATOM 687 O O . ASN A 1 83 ? -1.154 -4.764 -8.444 1.00 98.38 83 ASN A O 1
ATOM 691 N N . PRO A 1 84 ? -0.282 -6.694 -9.193 1.00 98.25 84 PRO A N 1
ATOM 692 C CA . PRO A 1 84 ? -1.315 -7.533 -8.582 1.00 98.25 84 PRO A CA 1
ATOM 693 C C . PRO A 1 84 ? -1.379 -7.395 -7.056 1.00 98.25 84 PRO A C 1
ATOM 695 O O . PRO A 1 84 ? -2.465 -7.271 -6.491 1.00 98.25 84 PRO A O 1
ATOM 698 N N . VAL A 1 85 ? -0.221 -7.326 -6.388 1.00 98.25 85 VAL A N 1
ATOM 699 C CA . VAL A 1 85 ? -0.129 -7.153 -4.927 1.00 98.25 85 VAL A CA 1
ATOM 700 C C . VAL A 1 85 ? -0.697 -5.795 -4.508 1.00 98.25 85 VAL A C 1
ATOM 702 O O . VAL A 1 85 ? -1.484 -5.711 -3.564 1.00 98.25 85 VAL A O 1
ATOM 705 N N . ILE A 1 86 ? -0.335 -4.732 -5.234 1.00 98.25 86 ILE A N 1
ATOM 706 C CA . ILE A 1 86 ? -0.840 -3.373 -5.002 1.00 98.25 86 ILE A CA 1
ATOM 707 C C . ILE A 1 86 ? -2.356 -3.323 -5.210 1.00 98.25 86 ILE A C 1
ATOM 709 O O . ILE A 1 86 ? -3.069 -2.801 -4.352 1.00 98.25 86 ILE A O 1
ATOM 713 N N . ARG A 1 87 ? -2.865 -3.887 -6.315 1.00 97.81 87 ARG A N 1
ATOM 714 C CA . ARG A 1 87 ? -4.304 -3.917 -6.620 1.00 97.81 87 ARG A CA 1
ATOM 715 C C . ARG A 1 87 ? -5.087 -4.678 -5.561 1.00 97.81 87 ARG A C 1
ATOM 717 O O . ARG A 1 87 ? -6.078 -4.146 -5.071 1.00 97.81 87 ARG A O 1
ATOM 724 N N . GLY A 1 88 ? -4.654 -5.885 -5.200 1.00 97.38 88 GLY A N 1
ATOM 725 C CA . GLY A 1 88 ? -5.343 -6.715 -4.212 1.00 97.38 88 GLY A CA 1
ATOM 726 C C . GLY A 1 88 ? -5.421 -6.028 -2.851 1.00 97.38 88 GLY A C 1
ATOM 727 O O . GLY A 1 88 ? -6.507 -5.829 -2.307 1.00 97.38 88 GLY A O 1
ATOM 728 N N . TRP A 1 89 ? -4.276 -5.570 -2.340 1.00 97.56 89 TRP A N 1
ATOM 729 C CA . TRP A 1 89 ? -4.213 -4.902 -1.040 1.00 97.56 89 TRP A 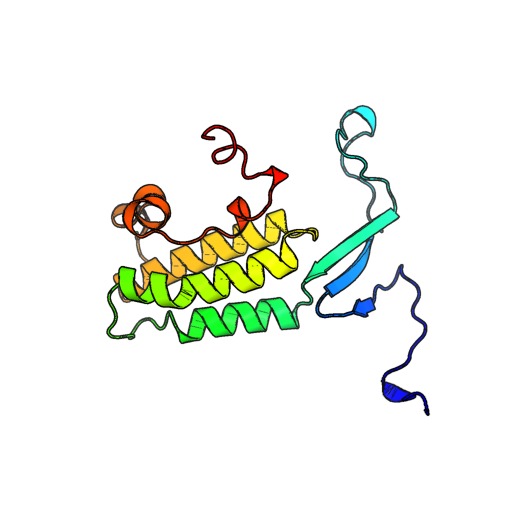CA 1
ATOM 730 C C . TRP A 1 89 ? -4.962 -3.563 -1.038 1.00 97.56 89 TRP A C 1
ATOM 732 O O . TRP A 1 89 ? -5.722 -3.263 -0.115 1.00 97.56 89 TRP A O 1
ATOM 742 N N . GLY A 1 90 ? -4.807 -2.775 -2.105 1.00 97.00 90 GLY A N 1
ATOM 743 C CA . GLY A 1 90 ? -5.513 -1.513 -2.281 1.00 97.00 90 GLY A CA 1
ATOM 744 C C . GLY A 1 90 ? -7.027 -1.695 -2.338 1.00 97.00 90 GLY A C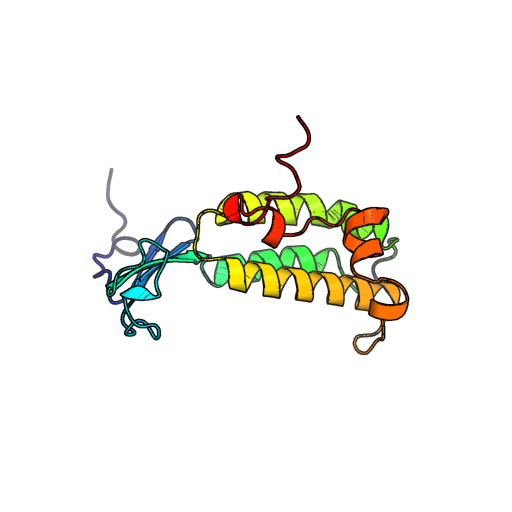 1
ATOM 745 O O . GLY A 1 90 ? -7.748 -0.996 -1.631 1.00 97.00 90 GLY A O 1
ATOM 746 N N . ASN A 1 91 ? -7.524 -2.665 -3.109 1.00 96.62 91 ASN A N 1
ATOM 747 C CA . ASN A 1 91 ? -8.955 -2.954 -3.204 1.00 96.62 91 ASN A CA 1
ATOM 748 C C . ASN A 1 91 ? -9.560 -3.444 -1.890 1.00 96.62 91 ASN A C 1
ATOM 750 O O . ASN A 1 91 ? -10.700 -3.083 -1.599 1.00 96.62 91 ASN A O 1
ATOM 754 N N . TYR A 1 92 ? -8.806 -4.207 -1.098 1.00 95.94 92 TYR A N 1
ATOM 755 C CA . TYR A 1 92 ? -9.251 -4.648 0.219 1.00 95.94 92 TYR A CA 1
ATOM 756 C C . TYR A 1 92 ? -9.416 -3.459 1.176 1.00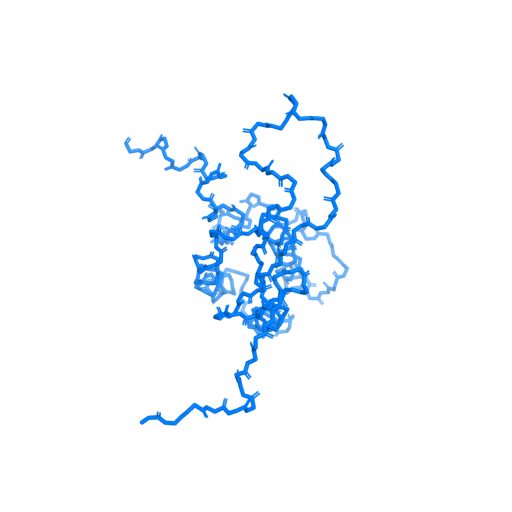 95.94 92 TYR A C 1
ATOM 758 O O . TYR A 1 92 ? -10.469 -3.287 1.783 1.00 95.94 92 TYR A O 1
ATOM 766 N N . TYR A 1 93 ? -8.415 -2.575 1.254 1.00 95.38 93 TYR A N 1
ATOM 767 C CA . TYR A 1 93 ? -8.395 -1.493 2.242 1.00 95.38 93 TYR A CA 1
ATOM 768 C C . TYR A 1 93 ? -9.000 -0.156 1.774 1.00 95.38 93 TYR A C 1
ATOM 770 O O . TYR A 1 93 ? -9.185 0.730 2.611 1.00 95.38 93 TYR A O 1
ATOM 778 N N . LYS A 1 94 ? -9.348 0.030 0.488 1.00 92.50 94 LYS A N 1
ATOM 779 C CA . LYS A 1 94 ? -9.773 1.337 -0.079 1.00 92.50 94 LYS A CA 1
ATOM 780 C C . LYS A 1 94 ? -10.971 1.998 0.608 1.00 92.50 94 LYS A C 1
ATOM 782 O O . LYS A 1 94 ? -11.094 3.216 0.538 1.00 92.50 94 LYS A O 1
ATOM 787 N N . LYS A 1 95 ? -11.850 1.221 1.253 1.00 89.50 95 LYS A N 1
ATOM 788 C CA . LYS A 1 95 ? -13.029 1.738 1.977 1.00 89.50 95 LYS A CA 1
ATOM 789 C C . LYS A 1 95 ? -12.693 2.299 3.369 1.00 89.50 95 LYS A C 1
ATOM 791 O O . LYS A 1 95 ? -13.539 2.925 3.994 1.00 89.50 95 LYS A O 1
ATOM 796 N N . SER A 1 96 ? -11.477 2.073 3.864 1.00 88.94 96 SER A N 1
ATOM 797 C CA . SER A 1 96 ? -11.029 2.532 5.185 1.00 88.94 96 SER A CA 1
ATOM 798 C C . SER A 1 96 ? -10.346 3.909 5.127 1.00 88.94 96 SER A C 1
ATOM 800 O O . SER A 1 96 ? -10.196 4.509 4.062 1.00 88.94 96 SER A O 1
ATOM 802 N N . HIS A 1 97 ? -9.914 4.449 6.271 1.00 89.00 97 HIS A N 1
ATOM 803 C CA . HIS A 1 97 ? -9.316 5.788 6.370 1.00 89.00 97 HIS A CA 1
ATOM 804 C C . HIS A 1 97 ? -7.845 5.804 5.905 1.00 89.00 97 HIS A C 1
ATOM 806 O O . HIS A 1 97 ? -6.931 6.160 6.646 1.00 89.00 97 HIS A O 1
ATOM 812 N N . VAL A 1 98 ? -7.589 5.419 4.653 1.00 92.25 98 VAL A N 1
ATOM 813 C CA . VAL A 1 98 ? -6.238 5.107 4.148 1.00 92.25 98 VAL A CA 1
ATOM 814 C C . VAL A 1 98 ? -5.651 6.128 3.191 1.00 92.25 98 VAL A C 1
ATOM 816 O O . VAL A 1 98 ? -4.504 5.971 2.796 1.00 92.25 98 VAL A O 1
ATOM 819 N N . ARG A 1 99 ? -6.351 7.219 2.862 1.00 91.88 99 ARG A N 1
ATOM 820 C CA . ARG A 1 99 ? -5.867 8.229 1.898 1.00 91.88 99 ARG A CA 1
ATOM 821 C C . ARG A 1 99 ? -4.423 8.680 2.161 1.00 91.88 99 ARG A C 1
ATOM 823 O O . ARG A 1 99 ? -3.596 8.712 1.252 1.00 91.88 99 ARG A O 1
ATOM 830 N N . ARG A 1 100 ? -4.098 9.019 3.414 1.00 92.44 100 ARG A N 1
ATOM 831 C CA . ARG A 1 100 ? -2.735 9.428 3.797 1.00 92.44 100 ARG A CA 1
ATOM 832 C C . ARG A 1 100 ? -1.740 8.269 3.693 1.00 92.44 100 ARG A C 1
ATOM 834 O O . ARG A 1 100 ? -0.632 8.478 3.209 1.00 92.44 100 ARG A O 1
ATOM 841 N N . LEU A 1 101 ? -2.139 7.074 4.124 1.00 95.06 101 LEU A N 1
ATOM 842 C CA . LEU A 1 101 ? -1.312 5.869 4.076 1.00 95.06 101 LEU A CA 1
ATOM 843 C C . LEU A 1 101 ? -0.998 5.460 2.630 1.00 95.06 101 LEU A C 1
ATOM 845 O O . LEU A 1 101 ? 0.160 5.243 2.301 1.00 95.06 101 LEU A O 1
ATOM 849 N N . PHE A 1 102 ? -2.002 5.423 1.756 1.00 96.44 102 PHE A N 1
ATOM 850 C CA . PHE A 1 102 ? -1.862 5.096 0.337 1.00 96.44 102 PHE A CA 1
ATOM 851 C C . PHE A 1 102 ? -0.906 6.063 -0.363 1.00 96.44 102 PHE A C 1
ATOM 853 O O . PHE A 1 102 ? 0.031 5.617 -1.011 1.00 96.44 102 PHE A O 1
ATOM 860 N N . ASN A 1 103 ? -1.037 7.373 -0.124 1.00 95.50 103 ASN A N 1
ATOM 861 C CA . ASN A 1 103 ? -0.080 8.364 -0.630 1.00 95.50 103 ASN A CA 1
ATOM 862 C C . ASN A 1 103 ? 1.364 8.113 -0.157 1.00 95.50 103 ASN A C 1
ATOM 864 O O . ASN A 1 103 ? 2.314 8.301 -0.917 1.00 95.50 103 ASN A O 1
ATOM 868 N N . GLN A 1 104 ? 1.553 7.732 1.110 1.00 97.44 104 GLN A N 1
ATOM 869 C CA . GLN A 1 104 ? 2.881 7.420 1.645 1.00 97.44 104 GLN A CA 1
ATOM 870 C C . GLN A 1 104 ? 3.458 6.149 1.016 1.00 97.44 104 GLN A C 1
ATOM 872 O O . GLN A 1 104 ? 4.640 6.127 0.671 1.00 97.44 104 GLN A O 1
ATOM 877 N N . LEU A 1 105 ? 2.631 5.115 0.849 1.00 97.94 105 LEU A N 1
ATOM 878 C CA . LEU A 1 105 ? 3.021 3.853 0.229 1.00 97.94 105 LEU A CA 1
ATOM 879 C C . LEU A 1 105 ? 3.342 4.029 -1.258 1.00 97.94 105 LEU A C 1
ATOM 881 O O . LEU A 1 105 ? 4.397 3.567 -1.673 1.00 97.94 105 LEU A O 1
ATOM 885 N N . ASP A 1 106 ? 2.537 4.769 -2.023 1.00 97.44 106 ASP A N 1
ATOM 886 C CA . ASP A 1 106 ? 2.807 5.077 -3.437 1.00 97.44 106 ASP A CA 1
ATOM 887 C C . ASP A 1 106 ? 4.177 5.755 -3.606 1.00 97.44 106 ASP A C 1
ATOM 889 O O . ASP A 1 106 ? 5.022 5.303 -4.381 1.00 97.44 106 ASP A O 1
ATOM 893 N N . ARG A 1 107 ? 4.468 6.792 -2.804 1.00 96.50 107 ARG A N 1
ATOM 894 C CA . ARG A 1 107 ? 5.786 7.461 -2.813 1.00 96.50 107 ARG A CA 1
ATOM 895 C C . ARG A 1 107 ? 6.921 6.510 -2.439 1.00 96.50 107 ARG A C 1
ATOM 897 O O . ARG A 1 107 ? 8.009 6.585 -3.008 1.00 96.50 107 ARG A O 1
ATOM 904 N N . TRP A 1 108 ? 6.690 5.642 -1.457 1.00 97.50 108 TRP A N 1
ATOM 905 C CA . TRP A 1 108 ? 7.671 4.653 -1.026 1.00 97.50 108 TRP A CA 1
ATOM 906 C C . TRP A 1 108 ? 7.949 3.619 -2.128 1.00 97.50 108 TRP A C 1
ATOM 908 O O . TRP A 1 108 ? 9.117 3.354 -2.404 1.00 97.50 108 TRP A O 1
ATOM 918 N N . ILE A 1 109 ? 6.920 3.113 -2.815 1.00 97.69 109 ILE A N 1
ATOM 919 C CA . ILE A 1 109 ? 7.043 2.184 -3.950 1.00 97.69 109 ILE A CA 1
ATOM 920 C C . ILE A 1 109 ? 7.858 2.827 -5.076 1.00 97.69 109 ILE A C 1
ATOM 922 O O . ILE A 1 109 ? 8.852 2.247 -5.512 1.00 97.69 109 ILE A O 1
ATOM 926 N N . VAL A 1 110 ? 7.522 4.054 -5.485 1.00 96.81 110 VAL A N 1
ATOM 927 C CA . VAL A 1 110 ? 8.254 4.781 -6.540 1.00 96.81 110 VAL A CA 1
ATOM 928 C C . VAL A 1 110 ? 9.738 4.938 -6.190 1.00 96.81 110 VAL A C 1
ATOM 930 O O . VAL A 1 110 ? 10.608 4.643 -7.009 1.00 96.81 110 VAL A O 1
ATOM 933 N N . ARG A 1 111 ? 10.063 5.307 -4.943 1.00 95.75 111 ARG A N 1
ATOM 934 C CA . ARG A 1 111 ? 11.464 5.391 -4.487 1.00 95.75 111 ARG A CA 1
ATOM 935 C C . ARG A 1 111 ? 12.191 4.049 -4.565 1.00 95.75 111 ARG A C 1
ATOM 937 O O . ARG A 1 111 ? 13.392 4.020 -4.843 1.00 95.75 111 ARG A O 1
ATOM 944 N N . ARG A 1 112 ? 11.494 2.932 -4.338 1.00 95.31 112 ARG A N 1
ATOM 945 C CA . ARG A 1 112 ? 12.081 1.594 -4.494 1.00 95.31 112 ARG A CA 1
ATOM 946 C C . ARG A 1 112 ? 12.372 1.264 -5.950 1.00 95.31 112 ARG A C 1
ATOM 948 O O . ARG A 1 112 ? 13.458 0.754 -6.219 1.00 95.31 112 ARG A O 1
ATOM 955 N N . LEU A 1 113 ? 11.473 1.618 -6.867 1.00 95.75 113 LEU A N 1
ATOM 956 C CA . LEU A 1 113 ? 11.704 1.482 -8.309 1.00 95.75 113 LEU A CA 1
ATOM 957 C C . LEU A 1 113 ? 12.927 2.289 -8.750 1.00 95.75 113 LEU A C 1
ATOM 959 O O . LEU A 1 113 ? 13.799 1.765 -9.441 1.00 95.75 113 LEU A O 1
ATOM 963 N N . TRP A 1 114 ? 13.060 3.529 -8.276 1.00 95.56 114 TRP A N 1
ATOM 964 C CA . TRP A 1 114 ? 14.245 4.340 -8.552 1.00 95.56 114 TRP A CA 1
ATOM 965 C C . TRP A 1 114 ? 15.527 3.709 -7.996 1.00 95.56 114 TRP A C 1
ATOM 967 O O . TRP A 1 114 ? 16.533 3.630 -8.699 1.00 95.56 114 TRP A O 1
ATOM 977 N N . SER A 1 115 ? 15.493 3.209 -6.756 1.00 94.38 115 SER A N 1
ATOM 978 C CA . SER A 1 115 ? 16.637 2.523 -6.139 1.00 94.38 115 SER A CA 1
ATOM 979 C C . SER A 1 115 ? 17.038 1.258 -6.903 1.00 94.38 115 SER A C 1
ATOM 981 O O . SER A 1 115 ? 18.229 0.993 -7.054 1.00 94.38 115 SER A O 1
ATOM 983 N N . HIS A 1 116 ? 16.072 0.489 -7.416 1.00 94.25 116 HIS A N 1
ATOM 984 C CA . HIS A 1 116 ? 16.332 -0.671 -8.274 1.00 94.25 116 HIS A CA 1
ATOM 985 C C . HIS A 1 116 ? 16.922 -0.273 -9.631 1.00 94.25 116 HIS A C 1
ATOM 987 O O . HIS A 1 116 ? 17.907 -0.882 -10.045 1.00 94.25 116 HIS A O 1
ATOM 993 N N . ARG A 1 117 ? 16.394 0.767 -10.289 1.00 93.06 117 ARG A N 1
ATOM 994 C CA . ARG A 1 117 ? 16.903 1.232 -11.590 1.00 93.06 117 ARG A CA 1
ATOM 995 C C . ARG A 1 117 ? 18.317 1.796 -11.495 1.00 93.06 117 ARG A C 1
ATOM 997 O O . ARG A 1 117 ? 19.140 1.528 -12.360 1.00 93.06 117 ARG A O 1
ATOM 1004 N N . HIS A 1 118 ? 18.598 2.577 -10.456 1.00 92.81 118 HIS A N 1
ATOM 1005 C CA . HIS A 1 118 ? 19.884 3.256 -10.283 1.00 92.81 118 HIS A CA 1
ATOM 1006 C C . HIS A 1 118 ? 20.890 2.475 -9.439 1.00 92.81 118 HIS A C 1
ATOM 1008 O O . HIS A 1 118 ? 21.999 2.961 -9.234 1.00 92.81 118 HIS A O 1
ATOM 1014 N N . LYS A 1 119 ? 20.492 1.313 -8.906 1.00 91.75 119 LYS A N 1
ATOM 1015 C CA . LYS A 1 119 ? 21.301 0.461 -8.025 1.00 91.75 119 LYS A CA 1
ATOM 1016 C C . LYS A 1 119 ? 21.888 1.201 -6.808 1.00 91.75 119 LYS A C 1
ATOM 1018 O O . LYS A 1 119 ? 22.890 0.775 -6.248 1.00 91.75 119 LYS A O 1
ATOM 1023 N N . ARG A 1 120 ? 21.227 2.264 -6.329 1.00 91.56 120 ARG A N 1
ATOM 1024 C CA . ARG A 1 120 ? 21.627 3.044 -5.139 1.00 91.56 120 ARG A CA 1
ATOM 1025 C C . ARG A 1 120 ? 20.441 3.730 -4.469 1.00 91.56 120 ARG A C 1
ATOM 1027 O O . ARG A 1 120 ? 19.468 4.084 -5.132 1.00 91.56 120 ARG A O 1
ATOM 1034 N N . TRP A 1 121 ? 20.529 3.937 -3.155 1.00 86.44 121 TRP A N 1
ATOM 1035 C CA . TRP A 1 121 ? 19.456 4.551 -2.358 1.00 86.44 121 TRP A CA 1
ATOM 1036 C C . TRP A 1 121 ? 19.271 6.044 -2.675 1.00 86.44 121 TRP A C 1
ATOM 1038 O O . TRP A 1 121 ? 18.153 6.476 -2.945 1.00 86.44 121 TRP A O 1
ATOM 1048 N N . ARG A 1 122 ? 20.367 6.814 -2.691 1.00 90.12 122 ARG A N 1
ATOM 1049 C CA . ARG A 1 122 ? 20.357 8.250 -2.978 1.00 90.12 122 ARG A CA 1
ATOM 1050 C C . ARG A 1 122 ? 20.521 8.425 -4.479 1.00 90.12 122 ARG A C 1
ATOM 1052 O O . ARG A 1 122 ? 21.585 8.157 -5.030 1.00 90.12 1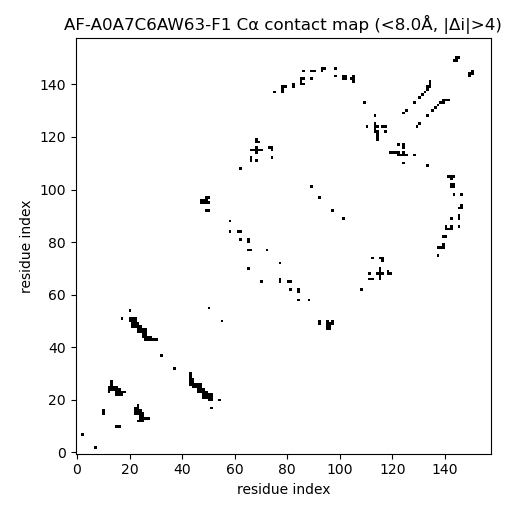22 ARG A O 1
ATOM 1059 N N . ASN A 1 123 ? 19.437 8.785 -5.148 1.00 92.19 123 ASN A N 1
ATOM 1060 C CA . ASN A 1 123 ? 19.398 8.946 -6.594 1.00 92.19 123 ASN A CA 1
ATOM 1061 C C . ASN A 1 123 ? 18.424 10.066 -6.978 1.00 92.19 123 ASN A C 1
ATOM 1063 O O . ASN A 1 123 ? 17.555 10.453 -6.199 1.00 92.19 123 ASN A O 1
ATOM 1067 N N . CYS A 1 124 ? 18.558 10.545 -8.211 1.00 91.31 124 CYS A N 1
ATOM 1068 C CA . CYS A 1 124 ? 17.658 11.523 -8.813 1.00 91.31 124 CYS A CA 1
ATOM 1069 C C . CYS A 1 124 ? 16.666 10.826 -9.751 1.00 91.31 124 CYS A C 1
ATOM 1071 O O . CYS A 1 124 ? 16.490 11.251 -10.892 1.00 91.31 124 CYS A O 1
ATOM 1073 N N . GLY A 1 125 ? 16.055 9.724 -9.298 1.00 89.69 125 GLY A N 1
ATOM 1074 C CA . GLY A 1 125 ? 15.187 8.892 -10.133 1.00 89.69 125 GLY A CA 1
ATOM 1075 C C . GLY A 1 125 ? 14.024 9.652 -10.761 1.00 89.69 125 GLY A C 1
ATOM 1076 O O . GLY A 1 125 ? 13.659 9.356 -11.891 1.00 89.69 125 GLY A O 1
ATOM 1077 N N . TRP A 1 126 ? 13.534 10.709 -10.110 1.00 90.19 126 TRP A N 1
ATOM 1078 C CA . TRP A 1 126 ? 12.510 11.604 -10.654 1.00 90.19 126 TRP A CA 1
ATOM 1079 C C . TRP A 1 126 ? 12.895 12.276 -11.983 1.00 90.19 126 TRP A C 1
ATOM 1081 O O . TRP A 1 126 ? 11.999 12.600 -12.752 1.00 90.19 126 TRP A O 1
ATOM 1091 N N . LYS A 1 127 ? 14.194 12.448 -12.286 1.00 91.50 127 LYS A N 1
ATOM 1092 C CA . LYS A 1 127 ? 14.658 13.030 -13.559 1.00 91.50 127 LYS A CA 1
ATOM 1093 C C . LYS A 1 127 ? 14.499 12.066 -14.740 1.00 91.50 127 LYS A C 1
ATOM 1095 O O . LYS A 1 127 ? 14.157 12.492 -15.831 1.00 91.50 127 LYS A O 1
ATOM 1100 N N . ARG A 1 128 ? 14.772 10.768 -14.536 1.00 89.06 128 ARG A N 1
ATOM 1101 C CA . ARG A 1 128 ? 14.742 9.740 -15.605 1.00 89.06 128 ARG A CA 1
ATOM 1102 C C . ARG A 1 128 ? 13.475 8.883 -15.599 1.00 89.06 128 ARG A C 1
ATOM 1104 O O . ARG A 1 128 ? 13.112 8.298 -16.612 1.00 89.06 128 ARG A O 1
ATOM 1111 N N . LEU A 1 129 ? 12.829 8.776 -14.444 1.00 92.38 129 LEU A N 1
ATOM 1112 C CA . LEU A 1 129 ? 11.588 8.048 -14.196 1.00 92.38 129 LEU A CA 1
ATOM 1113 C C . LEU A 1 129 ? 10.618 8.963 -13.425 1.00 92.38 129 LEU A C 1
ATOM 1115 O O . LEU A 1 129 ? 10.312 8.688 -12.256 1.00 92.38 129 LEU A O 1
ATOM 1119 N N . PRO A 1 130 ? 10.159 10.070 -14.042 1.00 93.62 130 PRO A N 1
ATOM 1120 C CA . PRO A 1 130 ? 9.134 10.924 -13.455 1.00 93.62 130 PRO A CA 1
ATOM 1121 C C . PRO A 1 130 ? 7.821 10.156 -13.271 1.00 93.62 130 PRO A C 1
ATOM 1123 O O . PRO A 1 130 ? 7.604 9.090 -13.852 1.00 93.62 130 PRO A O 1
ATOM 1126 N N . HIS A 1 131 ? 6.911 10.711 -12.469 1.00 91.00 131 HIS A N 1
ATOM 1127 C CA . HIS A 1 131 ? 5.618 10.080 -12.194 1.00 91.00 131 HIS A CA 1
ATOM 1128 C C . HIS A 1 131 ? 4.810 9.798 -13.473 1.00 91.00 131 HIS A C 1
ATOM 1130 O O . HIS A 1 131 ? 4.182 8.747 -13.553 1.00 91.00 131 HIS A O 1
ATOM 1136 N N . SER A 1 132 ? 4.867 10.676 -14.480 1.00 91.12 132 SER A N 1
ATOM 1137 C CA . SER A 1 132 ? 4.217 10.463 -15.783 1.00 91.12 132 SER A CA 1
ATOM 1138 C C . SER A 1 132 ? 4.673 9.163 -16.448 1.00 91.12 132 SER A C 1
ATOM 1140 O O . SER A 1 132 ? 3.845 8.361 -16.866 1.00 91.12 132 SER A O 1
ATOM 1142 N N . LYS A 1 133 ? 5.981 8.899 -16.451 1.00 93.69 133 LYS A N 1
ATOM 1143 C CA . LYS A 1 133 ? 6.562 7.683 -17.024 1.00 93.69 133 LYS A CA 1
ATOM 1144 C C . LYS A 1 133 ? 6.252 6.444 -16.187 1.00 93.69 133 LYS A C 1
ATOM 1146 O O . LYS A 1 133 ? 5.925 5.396 -16.728 1.00 93.69 133 LYS A O 1
ATOM 1151 N N . VAL A 1 134 ? 6.324 6.549 -14.858 1.00 94.44 134 VAL A N 1
ATOM 1152 C CA . VAL A 1 134 ? 6.084 5.405 -13.960 1.00 94.44 134 VAL A CA 1
ATOM 1153 C C . VAL A 1 134 ? 4.619 4.957 -13.976 1.00 94.44 134 VAL A C 1
ATOM 1155 O O . VAL A 1 134 ? 4.351 3.763 -14.092 1.00 94.44 134 VAL A O 1
ATOM 1158 N N . TYR A 1 135 ? 3.673 5.890 -13.863 1.00 94.50 135 TYR A N 1
ATOM 1159 C CA . TYR A 1 135 ? 2.243 5.569 -13.819 1.00 94.50 135 TYR A CA 1
ATOM 1160 C C . TYR A 1 135 ? 1.608 5.469 -15.215 1.00 94.50 135 TYR A C 1
ATOM 1162 O O . TYR A 1 135 ? 0.699 4.667 -15.392 1.00 94.50 135 TYR A O 1
ATOM 1170 N N . GLY A 1 136 ? 2.075 6.256 -16.189 1.00 92.81 136 GLY A N 1
ATOM 1171 C CA . GLY A 1 136 ? 1.562 6.269 -17.563 1.00 92.81 136 GLY A CA 1
ATOM 1172 C C . GLY A 1 136 ? 2.189 5.177 -18.427 1.00 92.81 136 GLY A C 1
ATOM 1173 O O . GLY A 1 136 ? 1.567 4.151 -18.667 1.00 92.81 136 GLY A O 1
ATOM 1174 N N . GLU A 1 137 ? 3.440 5.370 -18.855 1.00 93.19 137 GLU A N 1
ATOM 1175 C CA . GLU A 1 137 ? 4.122 4.452 -19.790 1.00 93.19 137 GLU A CA 1
ATOM 1176 C C . GLU A 1 137 ? 4.367 3.059 -19.182 1.00 93.19 137 GLU A C 1
ATOM 1178 O O . GLU A 1 137 ? 4.118 2.014 -19.790 1.00 93.19 137 GLU A O 1
ATOM 1183 N N . LEU A 1 138 ? 4.873 3.017 -17.946 1.00 94.69 138 LEU A N 1
ATOM 1184 C CA . LEU A 1 138 ? 5.195 1.756 -17.284 1.00 94.69 138 LEU A CA 1
ATOM 1185 C C . LEU A 1 138 ? 3.979 1.120 -16.602 1.00 94.69 138 LEU A C 1
ATOM 1187 O O . LEU A 1 138 ? 4.020 -0.077 -16.327 1.00 94.69 138 LEU A O 1
ATOM 1191 N N . GLY A 1 139 ? 2.883 1.856 -16.409 1.00 95.62 139 GLY A N 1
ATOM 1192 C CA . GLY A 1 139 ? 1.618 1.308 -15.918 1.00 95.62 139 GLY A CA 1
ATOM 1193 C C . GLY A 1 139 ? 1.640 0.867 -14.452 1.00 95.62 139 GLY A C 1
ATOM 1194 O O . GLY A 1 139 ? 0.944 -0.085 -14.088 1.00 95.62 139 GLY A O 1
ATOM 1195 N N . LEU A 1 140 ? 2.438 1.516 -13.595 1.00 97.56 140 LEU A N 1
ATOM 1196 C CA . LEU A 1 140 ? 2.375 1.268 -12.154 1.00 97.56 140 LEU A CA 1
ATOM 1197 C C . LEU A 1 140 ? 0.968 1.581 -11.631 1.00 97.56 140 LEU A C 1
ATOM 1199 O O . LEU A 1 140 ? 0.399 2.633 -11.911 1.00 97.56 140 LEU A O 1
ATOM 1203 N N . VAL A 1 141 ? 0.413 0.690 -10.819 1.00 96.88 141 VAL A N 1
ATOM 1204 C CA . VAL A 1 141 ? -0.851 0.942 -10.127 1.00 96.88 141 VAL A CA 1
ATOM 1205 C C . VAL A 1 141 ? -0.605 1.884 -8.955 1.00 96.88 141 VAL A C 1
ATOM 1207 O O . VAL A 1 141 ? 0.251 1.635 -8.111 1.00 96.88 141 VAL A O 1
ATOM 1210 N N . SER A 1 142 ? -1.401 2.947 -8.873 1.00 95.75 142 SER A N 1
ATOM 1211 C CA . SER A 1 142 ? -1.413 3.853 -7.726 1.00 95.75 142 SER A CA 1
ATOM 1212 C C . SER A 1 142 ? -2.498 3.451 -6.735 1.00 95.75 142 SER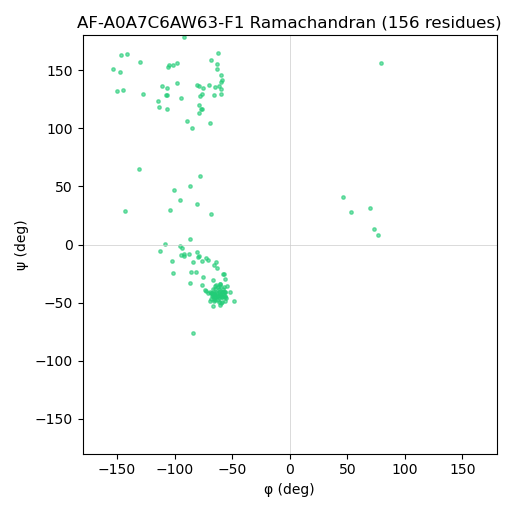 A C 1
ATOM 1214 O O . SER A 1 142 ? -3.674 3.381 -7.098 1.00 95.75 142 SER A O 1
ATOM 1216 N N . LEU A 1 143 ? -2.123 3.259 -5.469 1.00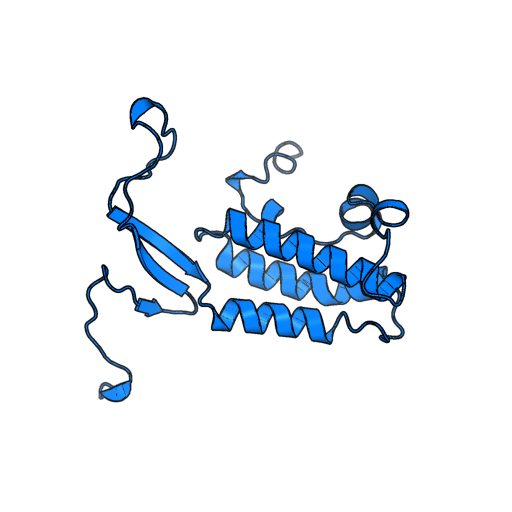 96.06 143 LEU A N 1
ATOM 1217 C CA . LEU A 1 143 ? -3.066 3.024 -4.381 1.00 96.06 143 LEU A CA 1
ATOM 1218 C C . LEU A 1 143 ? -4.031 4.201 -4.221 1.00 96.06 143 LEU A C 1
ATOM 1220 O O . LEU A 1 143 ? -5.228 3.978 -4.046 1.00 96.06 143 LEU A O 1
ATOM 1224 N N . ILE A 1 144 ? -3.544 5.449 -4.299 1.00 93.50 144 ILE A N 1
ATOM 1225 C CA . ILE A 1 144 ? -4.402 6.629 -4.106 1.00 93.50 144 ILE A CA 1
ATOM 1226 C C . ILE A 1 144 ? -5.535 6.686 -5.143 1.00 93.50 144 ILE A C 1
ATOM 1228 O O . ILE A 1 144 ? -6.659 7.047 -4.794 1.00 93.50 144 ILE A O 1
ATOM 1232 N N . HIS A 1 145 ? -5.271 6.257 -6.381 1.00 92.38 145 HIS A N 1
ATOM 1233 C CA . HIS A 1 145 ? -6.258 6.230 -7.463 1.00 92.38 145 HIS A CA 1
ATOM 1234 C C . HIS A 1 145 ? -7.235 5.046 -7.384 1.00 92.38 145 HIS A C 1
ATOM 1236 O O . HIS A 1 145 ? -8.239 5.047 -8.089 1.00 92.38 145 HIS A O 1
ATOM 1242 N N . LEU A 1 146 ? -7.008 4.060 -6.508 1.00 93.12 146 LEU A N 1
ATOM 1243 C CA . LEU A 1 146 ? -7.991 2.998 -6.243 1.00 93.12 146 LEU A CA 1
ATOM 1244 C C . LEU A 1 146 ? -9.146 3.473 -5.350 1.00 93.12 146 LEU A C 1
ATOM 1246 O O . LEU A 1 146 ? -10.162 2.784 -5.245 1.00 93.12 146 LEU A O 1
ATOM 1250 N N . ILE A 1 147 ? -9.003 4.627 -4.692 1.00 90.31 147 ILE A N 1
ATOM 1251 C CA . ILE A 1 147 ? -10.056 5.215 -3.862 1.00 90.31 147 ILE A CA 1
ATOM 1252 C C . ILE A 1 147 ? -11.097 5.870 -4.788 1.00 90.31 147 ILE A C 1
ATOM 1254 O O . ILE A 1 147 ? -10.763 6.856 -5.447 1.00 90.31 147 ILE A O 1
ATOM 1258 N N . PRO A 1 148 ? -12.362 5.398 -4.815 1.00 83.88 148 PRO A N 1
ATOM 1259 C CA . PRO A 1 148 ? -13.356 5.864 -5.787 1.00 83.88 148 PRO A CA 1
ATOM 1260 C C . PRO A 1 148 ? -13.582 7.379 -5.764 1.00 83.88 148 PRO A C 1
ATOM 1262 O O . PRO A 1 148 ? -13.611 8.018 -6.809 1.00 83.88 148 PRO A O 1
ATOM 1265 N N . SER A 1 149 ? -13.636 7.983 -4.573 1.00 81.69 149 SER A N 1
ATOM 1266 C CA . SER A 1 149 ? -13.851 9.428 -4.411 1.00 81.69 149 SER A CA 1
ATOM 1267 C C . SER A 1 149 ? -12.708 10.302 -4.942 1.00 81.69 149 SER A C 1
ATOM 1269 O O . SER A 1 149 ? -12.905 11.496 -5.171 1.00 81.69 149 SER A O 1
ATOM 1271 N N . LEU A 1 150 ? -11.521 9.722 -5.143 1.00 79.69 150 LEU A N 1
ATOM 1272 C CA . LEU A 1 150 ? -10.348 10.390 -5.710 1.00 79.69 150 LEU A CA 1
ATOM 1273 C C . LEU A 1 150 ? -10.122 10.016 -7.178 1.00 79.69 150 LEU A C 1
ATOM 1275 O O . LEU A 1 150 ? -9.381 10.705 -7.876 1.00 79.69 150 LEU A O 1
ATOM 1279 N N . ASN A 1 151 ? -10.785 8.967 -7.666 1.00 74.25 151 ASN A N 1
ATOM 1280 C CA . ASN A 1 151 ? -10.681 8.481 -9.035 1.00 74.25 151 ASN A CA 1
ATOM 1281 C C . ASN A 1 151 ? -11.657 9.206 -9.980 1.00 74.25 151 ASN A C 1
ATOM 1283 O O . ASN A 1 151 ? -12.416 8.582 -10.716 1.00 74.25 151 ASN A O 1
ATOM 1287 N N . ARG A 1 152 ? -11.659 10.545 -9.962 1.00 58.72 152 ARG A N 1
ATOM 1288 C CA . ARG A 1 152 ? -12.555 11.353 -10.815 1.00 58.72 152 ARG A CA 1
ATOM 1289 C C . ARG A 1 152 ? -12.160 11.366 -12.296 1.00 58.72 152 ARG A C 1
ATOM 1291 O O . ARG A 1 152 ? -12.949 11.801 -13.118 1.00 58.72 152 ARG A O 1
ATOM 1298 N N . ARG A 1 153 ? -10.962 10.886 -12.652 1.00 56.44 153 ARG A N 1
ATOM 1299 C CA . ARG A 1 153 ? -10.437 10.942 -14.031 1.00 56.44 153 ARG A CA 1
ATOM 1300 C C . ARG A 1 153 ? -10.824 9.754 -14.918 1.00 56.44 153 ARG A C 1
ATOM 1302 O O . ARG A 1 153 ? -10.539 9.805 -16.102 1.00 56.44 153 ARG A O 1
ATOM 1309 N N . ARG A 1 154 ? -11.441 8.696 -14.373 1.00 47.81 154 ARG A N 1
ATOM 1310 C CA . ARG A 1 154 ? -11.774 7.470 -15.132 1.00 47.81 154 ARG A CA 1
ATOM 1311 C C . ARG A 1 154 ? -13.275 7.223 -15.331 1.00 47.81 154 ARG A C 1
ATOM 1313 O O . ARG A 1 154 ? -13.629 6.278 -16.014 1.00 47.81 154 ARG A O 1
ATOM 1320 N N . LEU A 1 155 ? -14.136 8.041 -14.720 1.00 40.34 155 LEU A N 1
ATOM 1321 C CA . LEU A 1 155 ? -15.601 7.940 -14.829 1.00 40.34 155 LEU A CA 1
ATOM 1322 C C . LEU A 1 155 ? -16.192 8.858 -15.915 1.00 40.34 155 LEU A C 1
ATOM 1324 O O . LEU A 1 155 ? -17.397 8.854 -16.104 1.00 40.34 155 LEU A O 1
ATOM 1328 N N . ALA A 1 156 ? -15.362 9.639 -16.612 1.00 36.88 156 ALA A N 1
ATOM 1329 C CA . ALA A 1 156 ? -15.776 10.555 -17.679 1.00 36.88 156 ALA A CA 1
ATOM 1330 C C . ALA A 1 156 ? -15.435 10.003 -19.080 1.00 36.88 156 ALA A C 1
ATOM 1332 O O . ALA A 1 156 ? -15.085 10.760 -19.979 1.00 36.88 156 ALA A O 1
ATOM 1333 N N . SER A 1 157 ? -15.409 8.676 -19.236 1.00 34.22 157 SER A N 1
ATOM 1334 C CA . SER A 1 157 ? -14.943 7.998 -20.459 1.00 34.22 157 SER A CA 1
ATOM 1335 C C . SER A 1 157 ? -15.763 6.746 -20.792 1.00 34.22 157 SER A C 1
ATOM 1337 O O . SER A 1 157 ? -15.215 5.792 -21.340 1.00 34.22 157 SER A O 1
ATOM 1339 N N . ILE A 1 158 ? -17.039 6.728 -20.405 1.00 37.34 158 ILE A N 1
ATOM 1340 C CA . ILE A 1 158 ? -18.040 5.759 -20.868 1.00 37.34 158 ILE A CA 1
ATOM 1341 C C . ILE A 1 158 ? -19.167 6.571 -21.485 1.00 37.34 158 ILE A C 1
ATOM 1343 O O . ILE A 1 158 ? -19.532 7.581 -20.838 1.00 37.34 158 ILE A O 1
#

Mean predicted aligned error: 7.5 Å

Nearest PDB structures (foldseek):
  8t2r-assembly1_D  TM=7.631E-01  e=1.750E-05  Agathobacter rectalis
  7uin-assembly1_D  TM=5.973E-01  e=1.565E-05  Agathobacter rectalis
  6ar1-assembly1_A  TM=6.551E-01  e=2.589E-04  Geobacillus stearothermophilus
  6ar1-assembly2_D  TM=6.336E-01  e=3.834E-04  Geobacillus stearothermophilus
  6q1f-assembly1_6  TM=1.893E-01  e=7.903E+00  Human herpesvirus 6 strain Z29

Solvent-accessible surface area (backbone atoms only — not comparable to full-atom values): 9496 Å² total; per-residue (Å²): 139,83,83,60,68,94,82,57,77,93,72,63,54,74,81,34,51,74,58,97,62,27,33,39,30,36,38,82,66,78,71,94,61,61,71,93,75,54,90,56,96,77,53,80,58,36,80,45,42,36,72,24,68,71,51,55,51,51,53,50,47,60,47,47,68,67,51,36,49,83,53,96,62,54,75,52,60,45,36,62,67,42,34,61,58,48,50,54,55,34,66,71,48,45,89,42,75,36,68,69,56,28,49,52,48,45,55,49,52,51,52,40,53,33,19,32,74,67,65,36,84,87,68,70,36,62,80,85,53,29,68,64,46,42,44,59,79,53,54,41,72,53,41,51,57,62,24,69,94,66,34,70,86,71,75,81,78,123